Protein AF-A0A5B0LTF3-F1 (afdb_monomer)

Mean predicted aligned error: 12.52 Å

Structure (mmCIF, N/CA/C/O backbone):
data_AF-A0A5B0LTF3-F1
#
_entry.id   AF-A0A5B0LTF3-F1
#
loop_
_atom_site.group_PDB
_atom_site.id
_atom_site.type_symbol
_atom_site.label_atom_id
_atom_site.label_alt_id
_atom_site.label_comp_id
_atom_site.label_asym_id
_atom_site.label_entity_id
_atom_site.label_seq_id
_atom_site.pdbx_PDB_ins_code
_atom_site.Cartn_x
_atom_site.Cartn_y
_atom_site.Cartn_z
_atom_site.occupancy
_atom_site.B_iso_or_equiv
_atom_site.auth_seq_id
_atom_site.auth_comp_id
_atom_site.auth_asym_id
_atom_site.auth_atom_id
_atom_site.pdbx_PDB_model_num
ATOM 1 N N . MET A 1 1 ? 78.612 -5.117 -3.784 1.00 39.38 1 MET A N 1
ATOM 2 C CA . MET A 1 1 ? 77.480 -4.339 -4.328 1.00 39.38 1 MET A CA 1
ATOM 3 C C . MET A 1 1 ? 76.752 -5.269 -5.276 1.00 39.38 1 MET A C 1
ATOM 5 O O . MET A 1 1 ? 77.199 -5.434 -6.401 1.00 39.38 1 MET A O 1
ATOM 9 N N . ASP A 1 2 ? 75.721 -5.950 -4.784 1.00 40.97 2 ASP A N 1
ATOM 10 C CA . ASP A 1 2 ? 74.932 -6.895 -5.577 1.00 40.97 2 ASP A CA 1
ATOM 11 C C . ASP A 1 2 ? 73.809 -6.153 -6.303 1.00 40.97 2 ASP A C 1
ATOM 13 O O . ASP A 1 2 ? 72.954 -5.523 -5.680 1.00 40.97 2 ASP A O 1
ATOM 17 N N . VAL A 1 3 ? 73.839 -6.202 -7.634 1.00 46.50 3 VAL A N 1
ATOM 18 C CA . VAL A 1 3 ? 72.788 -5.673 -8.506 1.00 46.50 3 VAL A CA 1
ATOM 19 C C . VAL A 1 3 ? 71.822 -6.814 -8.799 1.00 46.50 3 VAL A C 1
ATOM 21 O O . VAL A 1 3 ? 72.133 -7.724 -9.562 1.00 46.50 3 VAL A O 1
ATOM 24 N N . ILE A 1 4 ? 70.648 -6.775 -8.173 1.00 49.16 4 ILE A N 1
ATOM 25 C CA . ILE A 1 4 ? 69.557 -7.717 -8.438 1.00 49.16 4 ILE A CA 1
ATOM 26 C C . ILE A 1 4 ? 68.960 -7.386 -9.819 1.00 49.16 4 ILE A C 1
ATOM 28 O O . ILE A 1 4 ? 68.483 -6.260 -10.005 1.00 49.16 4 ILE A O 1
ATOM 32 N N . PRO A 1 5 ? 68.935 -8.313 -10.795 1.00 51.69 5 PRO A N 1
ATOM 33 C CA . PRO A 1 5 ? 68.257 -8.071 -12.060 1.00 51.69 5 PRO A CA 1
ATOM 34 C C . PRO A 1 5 ? 66.737 -8.162 -11.853 1.00 51.69 5 PRO A C 1
ATOM 36 O O . PRO A 1 5 ? 66.225 -9.138 -11.304 1.00 51.69 5 PRO A O 1
ATOM 39 N N . ARG A 1 6 ? 65.998 -7.134 -12.290 1.00 50.28 6 ARG A N 1
ATOM 40 C CA . ARG A 1 6 ? 64.527 -7.170 -12.350 1.00 50.28 6 ARG A CA 1
ATOM 41 C C . ARG A 1 6 ? 64.081 -8.218 -13.381 1.00 50.28 6 ARG A C 1
ATOM 43 O O . ARG A 1 6 ? 64.564 -8.157 -14.512 1.00 50.28 6 ARG A O 1
ATOM 50 N N . PRO A 1 7 ? 63.145 -9.124 -13.051 1.00 46.16 7 PRO A N 1
ATOM 51 C CA . PRO A 1 7 ? 62.543 -9.984 -14.054 1.00 46.16 7 PRO A CA 1
ATOM 5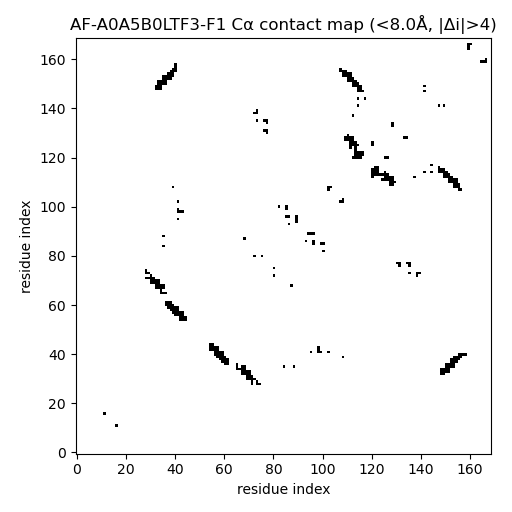2 C C . PRO A 1 7 ? 61.652 -9.184 -15.011 1.00 46.16 7 PRO A C 1
ATOM 54 O O . PRO A 1 7 ? 61.084 -8.148 -14.656 1.00 46.16 7 PRO A O 1
ATOM 57 N N . ALA A 1 8 ? 61.595 -9.694 -16.241 1.00 50.66 8 ALA A N 1
ATOM 58 C CA . ALA A 1 8 ? 60.943 -9.126 -17.409 1.00 50.66 8 ALA A CA 1
ATOM 59 C C . ALA A 1 8 ? 59.467 -8.772 -17.178 1.00 50.66 8 ALA A C 1
ATOM 61 O O . ALA A 1 8 ? 58.764 -9.417 -16.402 1.00 50.66 8 ALA A O 1
ATOM 62 N N . ALA A 1 9 ? 59.030 -7.731 -17.890 1.00 51.84 9 ALA A N 1
ATOM 63 C CA . ALA A 1 9 ? 57.665 -7.232 -17.931 1.00 51.84 9 ALA A CA 1
ATOM 64 C C . ALA A 1 9 ? 56.642 -8.376 -18.000 1.00 51.84 9 ALA A C 1
ATOM 66 O O . ALA A 1 9 ? 56.704 -9.223 -18.892 1.00 51.84 9 ALA A O 1
ATOM 67 N N . TYR A 1 10 ? 55.696 -8.376 -17.061 1.00 53.00 10 TYR A N 1
ATOM 68 C CA . TYR A 1 10 ? 54.510 -9.218 -17.130 1.00 53.00 10 TYR A CA 1
ATOM 69 C C . TYR A 1 10 ? 53.761 -8.885 -18.422 1.00 53.00 10 TYR A C 1
ATOM 71 O O . TYR A 1 10 ? 53.143 -7.828 -18.539 1.00 53.00 10 TYR A O 1
ATOM 79 N N . VAL A 1 11 ? 53.835 -9.781 -19.403 1.00 57.22 11 VAL A N 1
ATOM 80 C CA . VAL A 1 11 ? 52.922 -9.775 -20.543 1.00 57.22 11 VAL A CA 1
ATOM 81 C C . VAL A 1 11 ? 51.576 -10.242 -20.001 1.00 57.22 11 VAL A C 1
ATOM 83 O O . VAL A 1 11 ? 51.386 -11.424 -19.727 1.00 57.22 11 VAL A O 1
ATOM 86 N N . LEU A 1 12 ? 50.666 -9.299 -19.765 1.00 50.75 12 LEU A N 1
ATOM 87 C CA . LEU A 1 12 ? 49.276 -9.607 -19.449 1.00 50.75 12 LEU A CA 1
ATOM 88 C C . LEU A 1 12 ? 48.592 -10.074 -20.738 1.00 50.75 12 LEU A C 1
ATOM 90 O O . LEU A 1 12 ? 48.537 -9.335 -21.720 1.00 50.75 12 LEU A O 1
ATOM 94 N N . CYS A 1 13 ? 48.098 -11.311 -20.740 1.00 52.38 13 CYS A N 1
ATOM 95 C CA . CYS A 1 13 ? 47.277 -11.843 -21.820 1.00 52.38 13 CYS A CA 1
ATOM 96 C C . CYS A 1 13 ? 45.992 -10.996 -21.947 1.00 52.38 13 CYS A C 1
ATOM 98 O O . CYS A 1 13 ? 45.350 -10.747 -20.918 1.00 52.38 13 CYS A O 1
ATOM 100 N N . PRO A 1 14 ? 45.564 -10.601 -23.163 1.00 57.00 14 PRO A N 1
ATOM 101 C CA . PRO A 1 14 ? 44.338 -9.818 -23.355 1.00 57.00 14 PRO A CA 1
ATOM 102 C C . PRO A 1 14 ? 43.086 -10.498 -22.774 1.00 57.00 14 PRO A C 1
ATOM 104 O O . PRO A 1 14 ? 42.199 -9.827 -22.265 1.00 57.00 14 PRO A O 1
ATOM 107 N N . GLU A 1 15 ? 43.048 -11.835 -22.765 1.00 58.31 15 GLU A N 1
ATOM 108 C CA . GLU A 1 15 ? 41.932 -12.647 -22.241 1.00 58.31 15 GLU A CA 1
ATOM 109 C C . GLU A 1 15 ? 41.842 -12.702 -20.706 1.00 58.31 15 GLU A C 1
ATOM 111 O O . GLU A 1 15 ? 40.901 -13.275 -20.164 1.00 58.31 15 GLU A O 1
ATOM 116 N N . THR A 1 16 ? 42.805 -12.111 -19.992 1.00 56.28 16 THR A N 1
ATOM 117 C CA . THR A 1 16 ? 42.791 -12.013 -18.519 1.00 56.28 16 THR A CA 1
ATOM 118 C C . THR A 1 16 ? 42.582 -10.594 -18.001 1.00 56.28 16 THR A C 1
ATOM 120 O O . THR A 1 16 ? 42.577 -10.387 -16.786 1.00 56.28 16 THR A O 1
ATOM 123 N N . GLN A 1 17 ? 42.382 -9.609 -18.884 1.00 53.56 17 GLN A N 1
ATOM 124 C CA . GLN A 1 17 ? 41.925 -8.301 -18.430 1.00 53.56 17 GLN A CA 1
ATOM 125 C C . GLN A 1 17 ? 40.430 -8.379 -18.102 1.00 53.56 17 GLN A C 1
ATOM 127 O O . GLN A 1 17 ? 39.661 -8.901 -18.910 1.00 53.56 17 GLN A O 1
ATOM 132 N N . PRO A 1 18 ? 39.994 -7.888 -16.929 1.00 47.88 18 PRO A N 1
ATOM 133 C CA . PRO A 1 18 ? 38.576 -7.693 -16.686 1.00 47.88 18 PRO A CA 1
ATOM 134 C C . PRO A 1 18 ? 38.051 -6.761 -17.777 1.00 47.88 18 PRO A C 1
ATOM 136 O O . PRO A 1 18 ? 38.565 -5.651 -17.927 1.00 47.88 18 PRO A O 1
ATOM 139 N N . ASP A 1 19 ? 37.075 -7.257 -18.540 1.00 46.88 19 ASP A N 1
ATOM 140 C CA . ASP A 1 19 ? 36.298 -6.475 -19.497 1.00 46.88 19 ASP A CA 1
ATOM 141 C C . ASP A 1 19 ? 35.924 -5.158 -18.817 1.00 46.88 19 ASP A C 1
ATOM 143 O O . ASP A 1 19 ? 35.406 -5.167 -17.690 1.00 46.88 19 ASP A O 1
ATOM 147 N N . GLU A 1 20 ? 36.337 -4.047 -19.433 1.00 49.81 20 GLU A N 1
ATOM 148 C CA . GLU A 1 20 ? 36.220 -2.717 -18.857 1.00 49.81 20 GLU A CA 1
ATOM 149 C C . GLU A 1 20 ? 34.818 -2.558 -18.301 1.00 49.81 20 GLU A C 1
ATOM 151 O O . GLU A 1 20 ? 33.822 -2.736 -19.002 1.00 49.81 20 GLU A O 1
ATOM 156 N N . ALA A 1 21 ? 34.780 -2.288 -16.997 1.00 50.50 21 ALA A N 1
ATOM 157 C CA . ALA A 1 21 ? 33.585 -2.183 -16.199 1.00 50.50 21 ALA A CA 1
ATOM 158 C C . ALA A 1 21 ? 32.439 -1.584 -17.018 1.00 50.50 21 ALA A C 1
ATOM 160 O O . ALA A 1 21 ? 32.417 -0.377 -17.286 1.00 50.50 21 ALA A O 1
ATOM 161 N N . VAL A 1 22 ? 31.441 -2.421 -17.332 1.00 45.78 22 VAL A N 1
ATOM 162 C CA . VAL A 1 22 ? 30.072 -1.944 -17.480 1.00 45.78 22 VAL A CA 1
ATOM 163 C C . VAL A 1 22 ? 29.816 -1.195 -16.188 1.00 45.78 22 VAL A C 1
ATOM 165 O O . VAL A 1 22 ? 29.555 -1.789 -15.138 1.00 45.78 22 VAL A O 1
ATOM 168 N N . THR A 1 23 ? 30.006 0.121 -16.251 1.00 44.34 23 THR A N 1
ATOM 169 C CA . THR A 1 23 ? 29.765 1.028 -15.150 1.00 44.34 23 THR A CA 1
ATOM 170 C C . THR A 1 23 ? 28.266 0.970 -14.995 1.00 44.34 23 THR A C 1
ATOM 172 O O . THR A 1 23 ? 27.508 1.684 -15.648 1.00 44.34 23 THR A O 1
ATOM 175 N N . THR A 1 24 ? 27.829 0.008 -14.191 1.00 46.88 24 THR A N 1
ATOM 176 C CA . THR A 1 24 ? 26.440 -0.193 -13.840 1.00 46.88 24 THR A CA 1
ATOM 177 C C . THR A 1 24 ? 26.169 0.863 -12.792 1.00 46.88 24 THR A C 1
ATOM 179 O O . THR A 1 24 ? 25.963 0.562 -11.620 1.00 46.88 24 THR A O 1
ATOM 182 N N . THR A 1 25 ? 26.252 2.134 -13.192 1.00 49.16 25 THR A N 1
ATOM 183 C CA . THR A 1 25 ? 25.664 3.205 -12.416 1.00 49.16 25 THR A CA 1
ATOM 184 C C . THR A 1 25 ? 24.203 2.798 -12.324 1.00 49.16 25 THR A C 1
ATOM 186 O O . THR A 1 25 ? 23.541 2.714 -13.368 1.00 49.16 25 THR A O 1
ATOM 189 N N . PRO A 1 26 ? 23.684 2.451 -11.130 1.00 57.22 26 PRO A N 1
ATOM 190 C CA . PRO A 1 26 ? 22.261 2.222 -11.011 1.00 57.22 26 PRO A CA 1
ATOM 191 C C . PRO A 1 26 ? 21.604 3.479 -11.581 1.00 57.22 26 PRO A C 1
ATOM 193 O O . PRO A 1 26 ? 22.101 4.581 -11.317 1.00 57.22 26 PRO A O 1
ATOM 196 N N . PRO A 1 27 ? 20.542 3.355 -12.396 1.00 63.09 27 PRO A N 1
ATOM 197 C CA . PRO A 1 27 ? 19.919 4.539 -12.962 1.00 63.09 27 PRO A CA 1
ATOM 198 C C . PRO A 1 27 ? 19.592 5.545 -11.828 1.00 63.09 27 PRO A C 1
ATOM 200 O O . PRO A 1 27 ? 19.560 5.180 -10.642 1.00 63.09 27 PRO A O 1
ATOM 203 N N . PRO A 1 28 ? 19.327 6.817 -12.112 1.00 65.44 28 PRO A N 1
ATOM 204 C CA . PRO A 1 28 ? 18.908 7.720 -11.053 1.00 65.44 28 PRO A CA 1
ATOM 205 C C . PRO A 1 28 ? 17.633 7.190 -10.380 1.00 65.44 28 PRO A C 1
ATOM 207 O O . PRO A 1 28 ? 16.730 6.637 -11.023 1.00 65.44 28 PRO A O 1
ATOM 210 N N . SER A 1 29 ? 17.602 7.310 -9.054 1.00 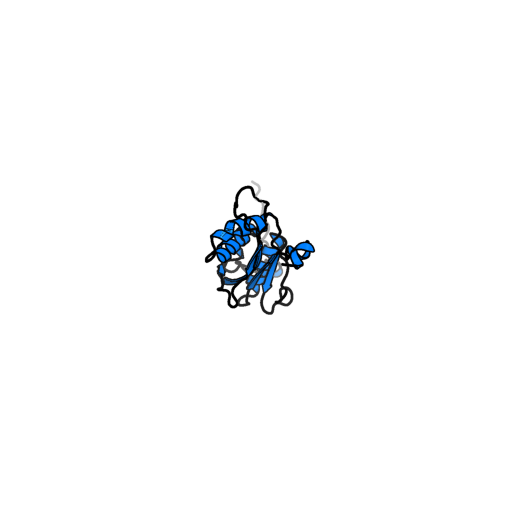71.31 29 SER A N 1
ATOM 211 C CA . SER A 1 29 ? 16.397 7.096 -8.258 1.00 71.31 29 SER A CA 1
ATOM 212 C C . SER A 1 29 ? 15.336 8.089 -8.741 1.00 71.31 29 SER A C 1
ATOM 214 O O . SER A 1 29 ? 15.650 9.265 -8.925 1.00 71.31 29 SER A O 1
ATOM 216 N N . ARG A 1 30 ? 14.109 7.634 -9.026 1.00 81.88 30 ARG A N 1
ATOM 217 C CA . ARG A 1 30 ? 13.112 8.465 -9.722 1.00 81.88 30 ARG A CA 1
ATOM 218 C C . ARG A 1 30 ? 11.788 8.564 -8.984 1.00 81.88 30 ARG A C 1
ATOM 220 O O . ARG A 1 30 ? 11.311 7.600 -8.391 1.00 81.88 30 ARG A O 1
ATOM 227 N N . MET A 1 31 ? 11.157 9.723 -9.131 1.00 91.88 31 MET A N 1
ATOM 228 C CA . MET A 1 31 ? 9.759 9.931 -8.775 1.00 91.88 31 MET A CA 1
ATOM 229 C C . MET A 1 31 ? 8.865 9.283 -9.836 1.00 91.88 31 MET A C 1
ATOM 231 O O . MET A 1 31 ? 9.018 9.553 -11.027 1.00 91.88 31 MET A O 1
ATOM 235 N N . ALA A 1 32 ? 7.920 8.448 -9.413 1.00 92.06 32 ALA A N 1
ATOM 236 C CA . ALA A 1 32 ? 6.928 7.825 -10.279 1.00 92.06 32 ALA A CA 1
ATOM 237 C C . ALA A 1 32 ? 5.520 7.988 -9.681 1.00 92.06 32 ALA A C 1
ATOM 239 O O . ALA A 1 32 ? 5.371 8.006 -8.456 1.00 92.06 32 ALA A O 1
ATOM 240 N N . PRO A 1 33 ? 4.477 8.134 -10.516 1.00 94.56 33 PRO A N 1
ATOM 241 C CA . PRO A 1 33 ? 3.106 8.088 -10.034 1.00 94.56 33 PRO A CA 1
ATOM 242 C C . PRO A 1 33 ? 2.760 6.657 -9.611 1.00 94.56 33 PRO A C 1
ATOM 244 O O . PRO A 1 33 ? 2.954 5.714 -10.377 1.00 94.56 33 PRO A O 1
ATOM 247 N N . ILE A 1 34 ? 2.218 6.504 -8.408 1.00 95.00 34 ILE A N 1
ATOM 248 C CA . ILE A 1 34 ? 1.628 5.251 -7.938 1.00 95.00 34 ILE A CA 1
ATOM 249 C C . ILE A 1 34 ? 0.185 5.495 -7.517 1.00 95.00 34 ILE A C 1
ATOM 251 O O . ILE A 1 34 ? -0.162 6.568 -7.029 1.00 95.00 34 ILE A O 1
ATOM 255 N N . THR A 1 35 ? -0.662 4.491 -7.676 1.00 95.12 35 THR A N 1
ATOM 256 C CA . THR A 1 35 ? -2.040 4.543 -7.185 1.00 95.12 35 THR A CA 1
ATOM 257 C C . THR A 1 35 ? -2.108 3.897 -5.809 1.00 95.12 35 THR A C 1
ATOM 259 O O . THR A 1 35 ? -1.671 2.758 -5.657 1.00 95.12 35 THR A O 1
ATOM 262 N N . ILE A 1 36 ? -2.682 4.585 -4.821 1.00 94.25 36 ILE A N 1
ATOM 263 C CA . ILE A 1 36 ? -3.023 3.979 -3.529 1.00 94.25 36 ILE A CA 1
ATOM 264 C C . ILE A 1 36 ? -4.538 3.877 -3.434 1.00 94.25 36 ILE A C 1
ATOM 266 O O . ILE A 1 36 ? -5.252 4.847 -3.674 1.00 94.25 36 ILE A O 1
ATOM 270 N N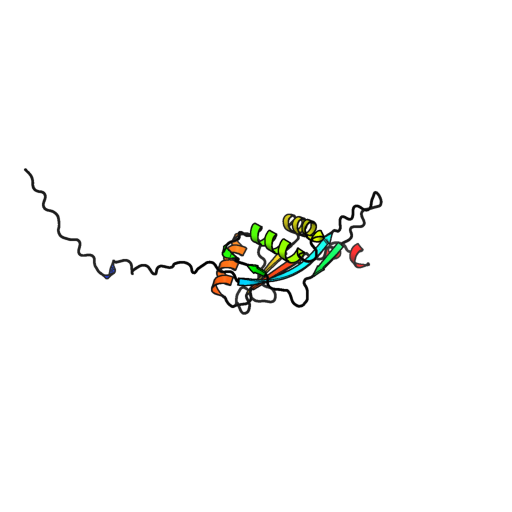 . GLN A 1 37 ? -5.009 2.691 -3.079 1.00 93.31 37 GLN A N 1
ATOM 271 C CA . GLN A 1 37 ? -6.406 2.396 -2.819 1.00 93.31 37 GLN A CA 1
ATOM 272 C C . GLN A 1 37 ? -6.562 1.763 -1.435 1.00 93.31 37 GLN A C 1
ATOM 274 O O . GLN A 1 37 ? -5.649 1.107 -0.931 1.00 93.31 37 GLN A O 1
ATOM 279 N N . CYS A 1 38 ? -7.727 1.929 -0.826 1.00 92.50 38 CYS A N 1
ATOM 280 C CA . CYS A 1 38 ? -8.031 1.404 0.491 1.00 92.50 38 CYS A CA 1
ATOM 281 C C . CYS A 1 38 ? -9.477 0.904 0.599 1.00 92.50 38 CYS A C 1
ATOM 283 O O . CYS A 1 38 ? -10.391 1.442 -0.032 1.00 92.50 38 CYS A O 1
ATOM 285 N N . LEU A 1 39 ? -9.639 -0.135 1.414 1.00 93.00 39 LEU A N 1
ATOM 286 C CA . LEU A 1 39 ? -10.882 -0.618 2.003 1.00 93.00 39 LEU A CA 1
ATOM 287 C C . LEU A 1 39 ? -10.567 -0.905 3.474 1.00 93.00 39 LEU A C 1
ATOM 289 O O . LEU A 1 39 ? -9.955 -1.927 3.789 1.00 93.00 39 LEU A O 1
ATOM 293 N N . LEU A 1 40 ? -10.912 0.034 4.350 1.00 91.94 40 LEU A N 1
ATOM 294 C CA . LEU A 1 40 ? -10.612 -0.020 5.780 1.00 91.94 40 LEU A CA 1
ATOM 295 C C . LEU A 1 40 ? -11.904 -0.001 6.592 1.00 91.94 40 LEU A C 1
ATOM 297 O O . LEU A 1 40 ? -12.897 0.593 6.173 1.00 91.94 40 LEU A O 1
ATOM 301 N N . PHE A 1 41 ? -11.847 -0.603 7.772 1.00 90.56 41 PHE A N 1
ATOM 302 C CA . PHE A 1 41 ? -12.888 -0.533 8.789 1.00 90.56 41 PHE A CA 1
ATOM 303 C C . PHE A 1 41 ? -12.218 0.031 10.035 1.00 90.56 41 PHE A C 1
ATOM 305 O O . PHE A 1 41 ? -11.396 -0.642 10.645 1.00 90.56 41 PHE A O 1
ATOM 312 N N . LEU A 1 42 ? -12.472 1.298 10.339 1.00 87.81 42 LEU A N 1
ATOM 313 C CA . LEU A 1 42 ? -11.818 2.006 11.435 1.00 87.81 42 LEU A CA 1
ATOM 314 C C . LEU A 1 42 ? -12.803 2.167 12.582 1.00 87.81 42 LEU A C 1
ATOM 316 O O . LEU A 1 42 ? -13.934 2.587 12.361 1.00 87.81 42 LEU A O 1
ATOM 320 N N . GLU A 1 43 ? -12.375 1.833 13.788 1.00 79.06 43 GLU A N 1
ATOM 321 C CA . GLU A 1 43 ? -13.159 2.069 14.992 1.00 79.06 43 GLU A CA 1
ATOM 322 C C . GLU A 1 43 ? -13.187 3.570 15.298 1.00 79.06 43 GLU A C 1
ATOM 324 O O . GLU A 1 43 ? -12.141 4.228 15.348 1.00 79.06 43 GLU A O 1
ATOM 329 N N . ASN A 1 44 ? -14.387 4.122 15.466 1.00 65.38 44 ASN A N 1
ATOM 330 C CA . ASN A 1 44 ? -14.553 5.466 15.986 1.00 65.38 44 ASN A CA 1
ATOM 331 C C . ASN A 1 44 ? -14.559 5.390 17.509 1.00 65.38 44 ASN A C 1
ATOM 333 O O . ASN A 1 44 ? -15.584 5.074 18.110 1.00 65.38 44 ASN A O 1
ATOM 337 N N . ASP A 1 45 ? -13.449 5.765 18.134 1.00 57.22 45 ASP A N 1
ATOM 338 C CA . ASP A 1 45 ? -13.438 6.070 19.563 1.00 57.22 45 ASP A CA 1
ATOM 339 C C . ASP A 1 45 ? -14.041 7.470 19.779 1.00 57.22 45 ASP A C 1
ATOM 341 O O . ASP A 1 45 ? -13.373 8.464 20.087 1.00 57.22 45 ASP A O 1
ATOM 345 N N . HIS A 1 46 ? -15.337 7.598 19.486 1.00 53.06 46 HIS A N 1
ATOM 346 C CA . HIS A 1 46 ? -16.096 8.726 19.986 1.00 53.06 46 HIS A CA 1
ATOM 347 C C . HIS A 1 46 ? -16.235 8.485 21.487 1.00 53.06 46 HIS A C 1
ATOM 349 O O . HIS A 1 46 ? -17.026 7.644 21.895 1.00 53.06 46 HIS A O 1
ATOM 355 N N . ASN A 1 47 ? -15.453 9.211 22.289 1.00 46.38 47 ASN A N 1
ATOM 356 C CA . ASN A 1 47 ? -15.552 9.278 23.749 1.00 46.38 47 ASN A CA 1
ATOM 357 C C . ASN A 1 47 ? -16.959 9.766 24.179 1.00 46.38 47 ASN A C 1
ATOM 359 O O . ASN A 1 47 ? -17.130 10.895 24.639 1.00 46.38 47 ASN A O 1
ATOM 363 N N . LEU A 1 48 ? -17.991 8.946 23.984 1.00 47.03 48 LEU A N 1
ATOM 364 C CA . LEU A 1 48 ? -19.398 9.233 24.259 1.00 47.03 48 LEU A CA 1
ATOM 365 C C . LEU A 1 48 ? -19.757 8.803 25.685 1.00 47.03 48 LEU A C 1
ATOM 367 O O . LEU A 1 48 ? -20.713 8.075 25.907 1.00 47.03 48 LEU A O 1
ATOM 371 N N . GLY A 1 49 ? -19.011 9.300 26.673 1.00 48.19 49 GLY A N 1
ATOM 372 C CA . GLY A 1 49 ? -19.394 9.190 28.083 1.00 48.19 49 GLY A CA 1
ATOM 373 C C . GLY A 1 49 ? -19.582 7.751 28.611 1.00 48.19 49 GLY A C 1
ATOM 374 O O . GLY A 1 49 ? -19.143 6.790 27.992 1.00 48.19 49 GLY A O 1
ATOM 375 N N . PRO A 1 50 ? -20.185 7.588 29.804 1.00 52.69 50 PRO A N 1
ATOM 376 C CA . PRO A 1 50 ? -20.170 6.334 30.561 1.00 52.69 50 PRO A CA 1
ATOM 377 C C . PRO A 1 50 ? -21.289 5.348 30.178 1.00 52.69 50 PRO A C 1
ATOM 379 O O . PRO A 1 50 ? -21.616 4.463 30.966 1.00 52.69 50 PRO A O 1
ATOM 382 N N . LEU A 1 51 ? -21.903 5.500 29.005 1.00 52.69 51 LEU A N 1
ATOM 383 C CA . LEU A 1 51 ? -22.896 4.554 28.498 1.00 52.69 51 LEU A CA 1
ATOM 384 C C . LEU A 1 51 ? -22.190 3.645 27.491 1.00 52.69 51 LEU A C 1
ATOM 386 O O . LEU A 1 51 ? -21.454 4.143 26.651 1.00 52.69 51 LEU A O 1
ATOM 390 N N . GLU A 1 52 ? -22.368 2.338 27.680 1.00 50.56 52 GLU A N 1
ATOM 391 C CA . GLU A 1 52 ? -21.747 1.193 26.993 1.00 50.56 52 GLU A CA 1
ATOM 392 C C . GLU A 1 52 ? -21.050 1.493 25.650 1.00 50.56 52 GLU A C 1
ATOM 394 O O . GLU A 1 52 ? -21.636 2.153 24.790 1.00 50.56 52 GLU A O 1
ATOM 399 N N . PRO A 1 53 ? -19.827 0.969 25.420 1.00 48.19 53 PRO A N 1
ATOM 400 C CA . PRO A 1 53 ? -19.081 1.237 24.200 1.00 48.19 53 PRO A CA 1
ATOM 401 C C . PRO A 1 53 ? -19.794 0.587 23.011 1.00 48.19 53 PRO A C 1
ATOM 403 O O . PRO A 1 53 ? -19.574 -0.577 22.681 1.00 48.19 53 PRO A O 1
ATOM 406 N N . ILE A 1 54 ? -20.658 1.349 22.345 1.00 53.88 54 ILE A N 1
ATOM 407 C CA . ILE A 1 54 ? -21.142 0.997 21.017 1.00 53.88 54 ILE A CA 1
ATOM 408 C C . ILE A 1 54 ? -19.957 1.233 20.085 1.00 53.88 54 ILE A C 1
ATOM 410 O O . ILE A 1 54 ? -19.698 2.358 19.660 1.00 53.88 54 ILE A O 1
ATOM 414 N N . VAL A 1 55 ? -19.206 0.167 19.810 1.00 60.94 55 VAL A N 1
ATOM 415 C CA . VAL A 1 55 ? -18.102 0.179 18.848 1.00 60.94 55 VAL A CA 1
ATOM 416 C C . VAL A 1 55 ? -18.672 0.545 17.478 1.00 60.94 55 VAL A C 1
ATOM 418 O O . VAL A 1 55 ? -19.264 -0.284 16.784 1.00 60.94 55 VAL A O 1
ATOM 421 N N . GLN A 1 56 ? -18.526 1.809 17.081 1.00 68.25 56 GLN A N 1
ATOM 422 C CA . GLN A 1 56 ? -18.994 2.274 15.785 1.00 68.25 56 GLN A CA 1
ATOM 423 C C . GLN A 1 56 ? -17.866 2.154 14.761 1.00 68.25 56 GLN A C 1
ATOM 425 O O . GLN A 1 56 ? -16.888 2.900 14.785 1.00 68.25 56 GLN A O 1
ATOM 430 N N . TRP A 1 57 ? -18.016 1.219 13.826 1.00 77.38 57 TRP A N 1
ATOM 431 C CA . TRP A 1 57 ? -17.078 1.043 12.723 1.00 77.38 57 TRP A CA 1
ATOM 432 C C . TRP A 1 57 ? -17.392 1.997 11.566 1.00 77.38 57 TRP A C 1
ATOM 434 O O . TRP A 1 57 ? -18.492 1.997 11.015 1.00 77.38 57 TRP A O 1
ATOM 444 N N . THR A 1 58 ? -16.392 2.754 11.124 1.00 83.56 58 THR A N 1
ATOM 445 C CA . THR A 1 58 ? -16.436 3.545 9.892 1.00 83.56 58 THR A CA 1
ATOM 446 C C . THR A 1 58 ? -15.782 2.777 8.754 1.00 83.56 58 THR A C 1
ATOM 448 O O . THR A 1 58 ? -14.581 2.492 8.778 1.00 83.56 58 THR A O 1
ATOM 451 N N . LYS A 1 59 ? -16.551 2.495 7.700 1.00 88.56 59 LYS A N 1
ATOM 452 C CA . LYS A 1 59 ? -16.009 1.973 6.443 1.00 88.56 59 LYS A CA 1
ATOM 453 C C . LYS A 1 59 ? -15.383 3.109 5.632 1.00 88.56 59 LYS A C 1
ATOM 455 O O . LYS A 1 59 ? -16.070 4.048 5.240 1.00 88.56 59 LYS A O 1
ATOM 460 N N . VAL A 1 60 ? -14.096 2.990 5.323 1.00 87.00 60 VAL A N 1
ATOM 461 C CA . VAL A 1 60 ? -13.344 3.947 4.501 1.00 87.00 60 VAL A CA 1
ATOM 462 C C . VAL A 1 60 ? -12.951 3.284 3.191 1.00 87.00 60 VAL A C 1
ATOM 464 O O . VAL A 1 60 ? -12.290 2.245 3.180 1.00 87.00 60 VAL A O 1
ATOM 467 N N . THR A 1 61 ? -13.332 3.900 2.077 1.00 89.12 61 THR A N 1
ATOM 468 C CA . THR A 1 61 ? -13.014 3.412 0.732 1.00 89.12 61 THR A CA 1
ATOM 469 C C . THR A 1 61 ? -12.425 4.510 -0.127 1.00 89.12 61 THR A C 1
ATOM 471 O O . THR A 1 61 ? -12.841 5.664 -0.047 1.00 89.12 61 THR A O 1
ATOM 474 N N . SER A 1 62 ? -11.486 4.146 -0.996 1.00 84.75 62 SER A N 1
ATOM 475 C CA . SER A 1 62 ? -10.961 5.083 -1.989 1.00 84.75 62 SER A CA 1
ATOM 476 C C . SER A 1 62 ? -12.017 5.527 -3.004 1.00 84.75 62 SER A C 1
ATOM 478 O O . SER A 1 62 ? -12.931 4.756 -3.309 1.00 84.75 62 SER A O 1
ATOM 480 N N . PRO A 1 63 ? -11.876 6.741 -3.568 1.00 79.12 63 PRO A N 1
ATOM 481 C CA . PRO A 1 63 ? -12.725 7.190 -4.663 1.00 79.12 63 PRO A CA 1
ATOM 482 C C . PRO A 1 63 ? -12.574 6.274 -5.885 1.00 79.12 63 PRO A C 1
ATOM 484 O O . PRO A 1 63 ? -11.546 5.616 -6.069 1.00 79.12 63 PRO A O 1
ATOM 487 N N . SER A 1 64 ? -13.592 6.275 -6.749 1.00 73.56 64 SER A N 1
ATOM 488 C CA . SER A 1 64 ? -13.614 5.488 -7.991 1.00 73.56 64 SER A CA 1
ATOM 489 C C . SER A 1 64 ? -12.428 5.799 -8.910 1.00 73.56 64 SER A C 1
ATOM 491 O O . SER A 1 64 ? -11.898 4.895 -9.555 1.00 73.56 64 SER A O 1
ATOM 493 N N . VAL A 1 65 ? -11.974 7.056 -8.921 1.00 78.75 65 VAL A N 1
ATOM 494 C CA . VAL A 1 65 ? -10.779 7.511 -9.640 1.00 78.75 65 VAL A CA 1
ATOM 495 C C . VAL A 1 65 ? -9.771 8.072 -8.629 1.00 78.75 65 VAL A C 1
ATOM 497 O O . VAL A 1 65 ? -9.863 9.241 -8.252 1.00 78.75 65 VAL A O 1
ATOM 500 N N . PRO A 1 66 ? -8.829 7.253 -8.133 1.00 80.50 66 PRO A N 1
ATOM 501 C CA . PRO A 1 66 ? -7.827 7.707 -7.177 1.00 80.50 66 PRO A CA 1
ATOM 502 C C . PRO A 1 66 ? -6.782 8.604 -7.846 1.00 80.50 66 PRO A C 1
ATOM 504 O O . PRO A 1 66 ? -6.209 8.262 -8.881 1.00 80.50 66 PRO A O 1
ATOM 507 N N . THR A 1 67 ? -6.485 9.738 -7.214 1.00 88.62 67 THR A N 1
ATOM 508 C CA . THR A 1 67 ? -5.375 10.604 -7.626 1.00 88.62 67 THR A CA 1
ATOM 509 C C . THR A 1 67 ? -4.042 9.885 -7.387 1.00 88.62 67 THR A C 1
ATOM 511 O O . THR A 1 67 ? -3.822 9.385 -6.281 1.00 88.62 67 THR A O 1
ATOM 514 N N . PRO A 1 68 ? -3.115 9.849 -8.363 1.00 93.44 68 PRO A N 1
ATOM 515 C CA . PRO A 1 68 ? -1.813 9.229 -8.157 1.00 93.44 68 PRO A CA 1
ATOM 516 C C . PRO A 1 68 ? -0.966 9.976 -7.122 1.00 93.44 68 PRO A C 1
ATOM 518 O O . PRO A 1 68 ? -0.827 11.202 -7.166 1.00 93.44 68 PRO A O 1
ATOM 521 N N . TRP A 1 69 ? -0.315 9.229 -6.237 1.00 95.19 69 TRP A N 1
ATOM 522 C CA . TRP A 1 69 ? 0.743 9.745 -5.381 1.00 95.19 69 TRP A CA 1
ATOM 523 C C . TRP A 1 69 ? 2.071 9.703 -6.140 1.00 95.19 69 TRP A C 1
ATOM 525 O O . TRP A 1 69 ? 2.562 8.635 -6.499 1.00 95.19 69 TRP A O 1
ATOM 535 N N . LYS A 1 70 ? 2.668 10.867 -6.414 1.00 95.00 70 LYS A N 1
ATOM 536 C CA . LYS A 1 70 ? 4.021 10.937 -6.982 1.00 95.00 70 LYS A CA 1
ATOM 537 C C . LYS A 1 70 ? 5.035 10.721 -5.868 1.00 95.00 70 LYS A C 1
ATOM 539 O O . LYS A 1 70 ? 5.145 11.562 -4.979 1.00 95.00 70 LYS A O 1
ATOM 544 N N . THR A 1 71 ? 5.773 9.620 -5.931 1.00 94.31 71 THR A N 1
ATOM 545 C CA . THR A 1 71 ? 6.766 9.278 -4.911 1.00 94.31 71 THR A CA 1
ATOM 546 C C . THR A 1 71 ? 7.907 8.445 -5.482 1.00 94.31 71 THR A C 1
ATOM 548 O O . THR A 1 71 ? 7.826 7.937 -6.602 1.00 94.31 71 THR A O 1
ATOM 551 N N . ASN A 1 72 ? 8.982 8.306 -4.717 1.00 93.81 72 ASN A N 1
ATOM 552 C CA . ASN A 1 72 ? 10.116 7.467 -5.057 1.00 93.81 72 ASN A CA 1
ATOM 553 C C . ASN A 1 72 ? 10.160 6.261 -4.116 1.00 93.81 72 ASN A C 1
ATOM 555 O O . ASN A 1 72 ? 10.610 6.352 -2.978 1.00 93.81 72 ASN A O 1
ATOM 559 N N . LEU A 1 73 ? 9.697 5.110 -4.609 1.00 93.12 73 LEU A N 1
ATOM 560 C CA . LEU A 1 73 ? 9.638 3.879 -3.813 1.00 93.12 73 LEU A CA 1
ATOM 561 C C . LEU A 1 73 ? 11.014 3.446 -3.288 1.00 93.12 73 LEU A C 1
ATOM 563 O O . LEU A 1 73 ? 11.103 2.833 -2.232 1.00 93.12 73 LEU A O 1
ATOM 567 N N . GLN A 1 74 ? 12.092 3.764 -4.005 1.00 91.94 74 GLN A N 1
ATOM 568 C CA . GLN A 1 74 ? 13.436 3.328 -3.630 1.00 91.94 74 GLN A CA 1
ATOM 569 C C . GLN A 1 74 ? 14.129 4.245 -2.624 1.00 91.94 74 GLN A C 1
ATOM 571 O O . GLN A 1 74 ? 15.182 3.877 -2.115 1.00 91.94 74 GLN A O 1
ATOM 576 N N . SER A 1 75 ? 13.577 5.429 -2.348 1.00 92.88 75 SER A N 1
ATOM 577 C CA . SER A 1 75 ? 14.134 6.353 -1.354 1.00 92.88 75 SER A CA 1
ATOM 578 C C . SER A 1 75 ? 13.492 6.225 0.025 1.00 92.88 75 SER A C 1
ATOM 580 O O . SER A 1 75 ? 13.845 6.990 0.914 1.00 92.88 75 SER A O 1
ATOM 582 N N . MET A 1 76 ? 12.521 5.326 0.190 1.00 94.94 76 MET A N 1
ATOM 583 C CA . MET A 1 76 ? 11.826 5.093 1.454 1.00 94.94 76 MET A CA 1
ATOM 584 C C . MET A 1 76 ? 12.065 3.662 1.910 1.00 94.94 76 MET A C 1
ATOM 586 O O . MET A 1 76 ? 12.102 2.751 1.083 1.00 94.94 76 MET A O 1
ATOM 590 N N . ASP A 1 77 ? 12.181 3.450 3.215 1.00 96.38 77 ASP A N 1
ATOM 591 C CA . ASP A 1 77 ? 11.958 2.128 3.790 1.00 96.38 77 ASP A CA 1
ATOM 592 C C . ASP A 1 77 ? 10.453 1.803 3.865 1.00 96.38 77 ASP A C 1
ATOM 594 O O . ASP A 1 77 ? 9.588 2.614 3.518 1.00 96.38 77 ASP A O 1
ATOM 598 N N . TRP A 1 78 ? 10.126 0.586 4.292 1.00 97.19 78 TRP A N 1
ATOM 599 C CA . TRP A 1 78 ? 8.748 0.120 4.359 1.00 97.19 78 TRP A CA 1
ATOM 600 C C . TRP A 1 78 ? 7.903 0.930 5.338 1.00 97.19 78 TRP A C 1
ATOM 602 O O . TRP A 1 78 ? 6.770 1.275 5.013 1.00 97.19 78 TRP A O 1
ATOM 612 N N . LYS A 1 79 ? 8.450 1.290 6.502 1.00 96.94 79 LYS A N 1
ATOM 613 C CA . LYS A 1 79 ? 7.725 2.075 7.503 1.00 96.94 79 LYS A CA 1
ATOM 614 C C . LYS A 1 79 ? 7.452 3.484 6.977 1.00 96.94 79 LYS A C 1
ATOM 616 O O . LYS A 1 79 ? 6.319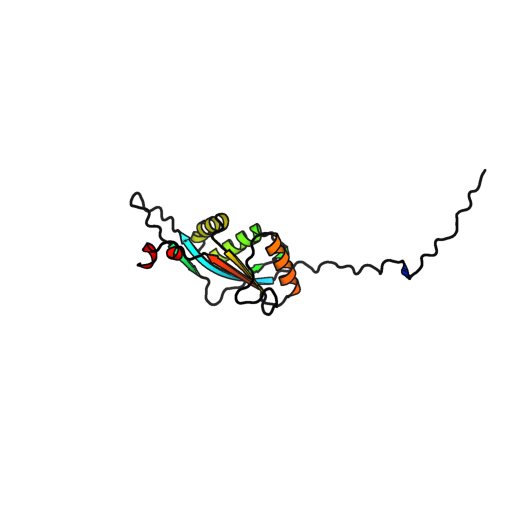 3.946 7.037 1.00 96.94 79 LYS A O 1
ATOM 621 N N . GLN A 1 80 ? 8.467 4.138 6.418 1.00 97.62 80 GLN A N 1
ATOM 622 C CA . GLN A 1 80 ? 8.353 5.459 5.801 1.00 97.62 80 GLN A CA 1
ATOM 623 C C . GLN A 1 80 ? 7.322 5.462 4.670 1.00 97.62 80 GLN A C 1
ATOM 625 O O . GLN A 1 80 ? 6.510 6.382 4.575 1.00 97.62 80 GLN A O 1
ATOM 630 N N . PHE A 1 81 ? 7.316 4.415 3.840 1.00 97.75 81 PHE A N 1
ATOM 631 C CA . PHE A 1 81 ? 6.310 4.249 2.799 1.00 97.75 81 PHE A CA 1
ATOM 632 C C . PHE A 1 81 ? 4.901 4.108 3.381 1.00 97.75 81 PHE A C 1
ATOM 634 O O . PHE A 1 81 ? 3.991 4.796 2.921 1.00 97.75 81 PHE A O 1
ATOM 641 N N . GLN A 1 82 ? 4.711 3.240 4.381 1.00 97.94 82 GLN A N 1
ATOM 642 C CA . GLN A 1 82 ? 3.410 3.036 5.017 1.00 97.94 82 GLN A CA 1
ATOM 643 C C . GLN A 1 82 ? 2.896 4.336 5.642 1.00 97.94 82 GLN A C 1
ATOM 645 O O . GLN A 1 82 ? 1.777 4.748 5.344 1.00 97.94 82 GLN A O 1
ATOM 650 N N . ASP A 1 83 ? 3.726 5.021 6.431 1.00 97.00 83 ASP A N 1
ATOM 651 C CA . ASP A 1 83 ? 3.380 6.295 7.067 1.00 97.00 83 ASP A CA 1
ATOM 652 C C . ASP A 1 83 ? 3.000 7.350 6.012 1.00 97.00 83 ASP A C 1
ATOM 654 O O . ASP A 1 83 ? 1.947 7.985 6.106 1.00 97.00 83 ASP A O 1
ATOM 658 N N . GLY A 1 84 ? 3.806 7.487 4.954 1.00 97.06 84 GLY A N 1
ATOM 659 C CA . GLY A 1 84 ? 3.533 8.407 3.850 1.00 97.06 84 GLY A CA 1
ATOM 660 C C . GLY A 1 84 ? 2.250 8.073 3.083 1.00 97.06 84 GLY A C 1
ATOM 661 O O . GLY A 1 84 ? 1.494 8.978 2.726 1.00 97.06 84 GLY A O 1
ATOM 662 N N . ALA A 1 85 ? 1.966 6.787 2.868 1.00 96.69 85 ALA A N 1
ATOM 663 C CA . ALA A 1 85 ? 0.755 6.327 2.197 1.00 96.69 85 ALA A CA 1
ATOM 664 C C . ALA A 1 85 ? -0.506 6.606 3.028 1.00 96.69 85 ALA A C 1
ATOM 666 O O . ALA A 1 85 ? -1.514 7.040 2.469 1.00 96.69 85 ALA A O 1
ATOM 667 N N . LEU A 1 86 ? -0.454 6.412 4.351 1.00 96.31 86 LEU A N 1
ATOM 668 C CA . LEU A 1 86 ? -1.570 6.740 5.242 1.00 96.31 86 LEU A CA 1
ATOM 669 C C . LEU A 1 86 ? -1.832 8.249 5.277 1.00 96.31 86 LEU A C 1
ATOM 671 O O . LEU A 1 86 ? -2.974 8.665 5.098 1.00 96.31 86 LEU A O 1
ATOM 675 N N . ILE A 1 87 ? -0.778 9.066 5.396 1.00 95.62 87 ILE A N 1
ATOM 676 C CA . ILE A 1 87 ? -0.879 10.534 5.317 1.00 95.62 87 ILE A CA 1
ATOM 677 C C . ILE A 1 87 ? -1.475 10.968 3.973 1.00 95.62 87 ILE A C 1
ATOM 679 O O . ILE A 1 87 ? -2.292 11.886 3.914 1.00 95.62 87 ILE A O 1
ATOM 683 N N . PHE A 1 88 ? -1.070 10.324 2.874 1.00 94.88 88 PHE A N 1
ATOM 684 C CA . PHE A 1 88 ? -1.608 10.608 1.546 1.00 94.88 88 PHE A CA 1
ATOM 685 C C . PHE A 1 88 ? -3.108 10.296 1.456 1.00 94.88 88 PHE A C 1
ATOM 687 O O . PHE A 1 88 ? -3.870 11.126 0.959 1.00 94.88 88 PHE A O 1
ATOM 694 N N . LEU A 1 89 ? -3.534 9.133 1.956 1.00 92.75 89 LEU A N 1
ATOM 695 C CA . LEU A 1 89 ? -4.938 8.718 1.966 1.00 92.75 89 LEU A CA 1
ATOM 696 C C . LEU A 1 89 ? -5.809 9.610 2.858 1.00 92.75 89 LEU A C 1
ATOM 698 O O . LEU A 1 89 ? -6.955 9.878 2.512 1.00 92.75 89 LEU A O 1
ATOM 702 N N . SER A 1 90 ? -5.272 10.104 3.974 1.00 90.69 90 SER A N 1
ATOM 703 C CA . SER A 1 90 ? -6.019 10.913 4.939 1.00 90.69 90 SER A CA 1
ATOM 704 C C . SER A 1 90 ? -6.093 12.402 4.587 1.00 90.69 90 SER A C 1
ATOM 706 O O . SER A 1 90 ? -6.596 13.181 5.391 1.00 90.69 90 SER A O 1
ATOM 708 N N . ARG A 1 91 ? -5.598 12.847 3.423 1.00 90.25 91 ARG A N 1
ATOM 709 C CA . ARG A 1 91 ? -5.522 14.284 3.075 1.00 90.25 91 ARG A CA 1
ATOM 710 C C . ARG A 1 91 ? -6.859 15.020 3.169 1.00 90.25 91 ARG A C 1
ATOM 712 O O . ARG A 1 91 ? -6.882 16.161 3.613 1.00 90.25 91 ARG A O 1
ATOM 719 N N . SER A 1 92 ? -7.954 14.378 2.766 1.00 84.88 92 SER A N 1
ATOM 720 C CA . SER A 1 92 ? -9.313 14.933 2.859 1.00 84.88 92 SER A CA 1
ATOM 721 C C . SER A 1 92 ? -10.064 14.513 4.129 1.00 84.88 92 SER A C 1
ATOM 723 O O . SER A 1 92 ? -11.177 14.971 4.358 1.00 84.88 92 SER A O 1
ATOM 725 N N . THR A 1 93 ? -9.475 13.643 4.951 1.00 85.69 93 THR A N 1
ATOM 726 C CA . THR A 1 93 ? -10.078 13.067 6.164 1.00 85.69 93 THR A CA 1
ATOM 727 C C . THR A 1 93 ? -9.022 12.949 7.265 1.00 85.69 93 THR A C 1
ATOM 729 O O . THR A 1 93 ? -8.749 11.860 7.773 1.00 85.69 93 THR A O 1
ATOM 732 N N . ALA A 1 94 ? -8.375 14.068 7.608 1.00 89.12 94 ALA A N 1
ATOM 733 C CA . ALA A 1 94 ? -7.209 14.075 8.499 1.00 89.12 94 ALA A CA 1
ATOM 734 C C . ALA A 1 94 ? -7.511 13.498 9.894 1.00 89.12 94 ALA A C 1
ATOM 736 O O . ALA A 1 94 ? -6.646 12.871 10.499 1.00 89.12 94 ALA A O 1
ATOM 737 N N . TYR A 1 95 ? -8.755 13.636 10.363 1.00 85.88 95 TYR A N 1
ATOM 738 C CA . TYR A 1 95 ? -9.226 13.071 11.630 1.00 85.88 95 TYR A CA 1
ATOM 739 C C . TYR A 1 95 ? -9.172 11.531 11.681 1.00 85.88 95 TYR A C 1
ATOM 741 O O . TYR A 1 95 ? -9.119 10.970 12.768 1.00 85.88 95 TYR A O 1
ATOM 749 N N . LEU A 1 96 ? -9.141 10.842 10.530 1.00 88.75 96 LEU A N 1
ATOM 750 C CA . LEU A 1 96 ? -9.020 9.378 10.458 1.00 88.75 96 LEU A CA 1
ATOM 751 C C . LEU A 1 96 ? -7.569 8.884 10.527 1.00 88.75 96 LEU A C 1
ATOM 753 O O . LEU A 1 96 ? -7.345 7.686 10.702 1.00 88.75 96 LEU A O 1
ATOM 757 N N . LEU A 1 97 ? -6.576 9.771 10.382 1.00 92.31 97 LEU A N 1
ATOM 758 C CA . LEU A 1 97 ? -5.166 9.379 10.346 1.00 92.31 97 LEU A CA 1
ATOM 759 C C . LEU A 1 97 ? -4.717 8.621 11.612 1.00 92.31 97 LEU A C 1
ATOM 761 O O . LEU A 1 97 ? -4.084 7.577 11.444 1.00 92.31 97 LEU A O 1
ATOM 765 N N . PRO A 1 98 ? -5.063 9.047 12.847 1.00 92.12 98 PRO A N 1
ATOM 766 C CA . PRO A 1 98 ? -4.690 8.300 14.048 1.00 92.12 98 PRO A CA 1
ATOM 767 C C . PRO A 1 98 ? -5.240 6.869 14.043 1.00 92.12 98 PRO A C 1
ATOM 769 O O . PRO A 1 98 ? -4.493 5.923 14.280 1.00 92.12 98 PRO A O 1
ATOM 772 N N . ALA A 1 99 ? -6.513 6.685 13.674 1.00 90.88 99 ALA A N 1
ATOM 773 C CA . ALA A 1 99 ? -7.132 5.362 13.594 1.00 90.88 99 ALA A CA 1
ATOM 774 C C . ALA A 1 99 ? -6.465 4.478 12.524 1.00 90.88 99 ALA A C 1
ATOM 776 O O . ALA A 1 99 ? -6.181 3.305 12.770 1.00 90.88 99 ALA A O 1
ATOM 777 N N . MET A 1 100 ? -6.133 5.043 11.356 1.00 93.44 100 MET A N 1
ATOM 778 C CA . MET A 1 100 ? -5.378 4.334 10.315 1.00 93.44 100 MET A CA 1
ATOM 779 C C . MET A 1 100 ? -3.985 3.900 10.798 1.00 93.44 100 MET A C 1
ATOM 781 O O . MET A 1 100 ? -3.547 2.786 10.504 1.00 93.44 100 MET A O 1
ATOM 785 N N . GLN A 1 101 ? -3.279 4.764 11.532 1.00 94.44 101 GLN A N 1
ATOM 786 C CA . GLN A 1 101 ? -1.958 4.462 12.088 1.00 94.44 101 GLN A CA 1
ATOM 787 C C . GLN A 1 101 ? -2.037 3.368 13.156 1.00 94.44 101 GLN A C 1
ATOM 789 O O . GLN A 1 101 ? -1.264 2.411 13.090 1.00 94.44 101 GLN A O 1
ATOM 794 N N . CYS A 1 102 ? -3.002 3.454 14.076 1.00 92.31 102 CYS A N 1
ATOM 795 C CA . CYS A 1 102 ? -3.265 2.415 15.073 1.00 92.31 102 CYS A CA 1
ATOM 796 C C . CYS A 1 102 ? -3.548 1.060 14.409 1.00 92.31 102 CYS A C 1
ATOM 798 O O . CYS A 1 102 ? -2.921 0.062 14.763 1.00 92.31 102 CYS A O 1
ATOM 800 N N . ALA A 1 103 ? -4.404 1.026 13.383 1.00 92.25 103 ALA A N 1
ATOM 801 C CA . ALA A 1 103 ? -4.695 -0.187 12.618 1.00 92.25 103 ALA A CA 1
ATOM 802 C C . ALA A 1 103 ? -3.444 -0.759 11.916 1.00 92.25 103 ALA A C 1
ATOM 804 O O . ALA A 1 103 ? -3.206 -1.970 11.919 1.00 92.25 103 ALA A O 1
ATOM 805 N N . ASN A 1 104 ? -2.593 0.101 11.346 1.00 94.56 104 ASN A N 1
ATOM 806 C CA . ASN A 1 104 ? -1.350 -0.340 10.712 1.00 94.56 104 ASN A CA 1
ATOM 807 C C . ASN A 1 104 ? -0.353 -0.929 11.726 1.00 94.56 104 ASN A C 1
ATOM 809 O O . ASN A 1 104 ? 0.230 -1.983 11.466 1.00 94.56 104 ASN A O 1
ATOM 813 N N . ILE A 1 105 ? -0.194 -0.292 12.892 1.00 93.75 105 ILE A N 1
ATOM 814 C CA . ILE A 1 105 ? 0.646 -0.783 13.999 1.00 93.75 105 ILE A CA 1
ATOM 815 C C . ILE A 1 105 ? 0.117 -2.126 14.518 1.00 93.75 105 ILE A C 1
ATOM 817 O O . ILE A 1 105 ? 0.892 -3.066 14.697 1.00 93.75 105 ILE A O 1
ATOM 821 N N . GLY A 1 106 ? -1.205 -2.245 14.674 1.00 91.81 106 GLY A N 1
ATOM 822 C CA . GLY A 1 106 ? -1.898 -3.479 15.051 1.00 91.81 106 GLY A CA 1
ATOM 823 C C . GLY A 1 106 ? -1.878 -4.574 13.979 1.00 91.81 106 GLY A C 1
ATOM 824 O O . GLY A 1 106 ? -2.408 -5.658 14.208 1.00 91.81 106 GLY A O 1
ATOM 825 N N . LYS A 1 107 ? -1.266 -4.324 12.810 1.00 91.88 107 LYS A N 1
ATOM 826 C CA . LYS A 1 107 ? -1.173 -5.252 11.668 1.00 91.88 107 LYS A CA 1
ATOM 827 C C . LYS A 1 107 ? -2.533 -5.732 11.142 1.00 91.88 107 LYS A C 1
ATOM 829 O O . LYS A 1 107 ? -2.607 -6.780 10.498 1.00 91.88 107 LYS A O 1
ATOM 834 N N . THR A 1 108 ? -3.597 -4.961 11.364 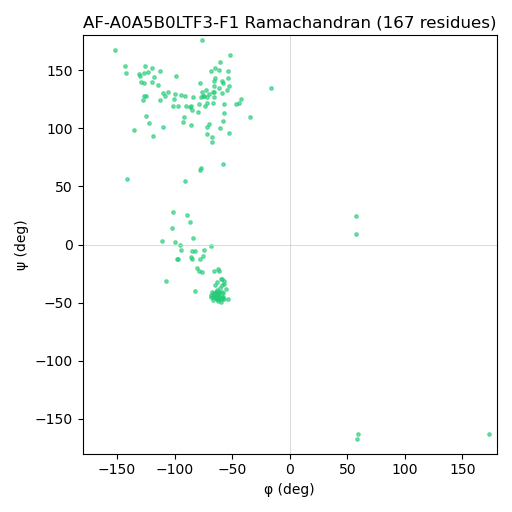1.00 92.44 108 THR A N 1
ATOM 835 C CA . THR A 1 108 ? -4.942 -5.267 10.850 1.00 92.44 108 THR A CA 1
ATOM 836 C C . THR A 1 108 ? -5.098 -4.855 9.384 1.00 92.44 108 THR A C 1
ATOM 838 O O . THR A 1 108 ? -5.933 -5.403 8.664 1.00 92.44 108 THR A O 1
ATOM 841 N N . ILE A 1 109 ? -4.236 -3.953 8.899 1.00 95.00 109 ILE A N 1
ATOM 842 C CA . ILE A 1 109 ? -4.146 -3.573 7.486 1.00 95.00 109 ILE A CA 1
ATOM 843 C C . ILE A 1 109 ? -3.236 -4.545 6.728 1.00 95.00 109 ILE A C 1
ATOM 845 O O . ILE A 1 109 ? -2.032 -4.640 6.975 1.00 95.00 109 ILE A O 1
ATOM 849 N N . SER A 1 110 ? -3.795 -5.227 5.730 1.00 95.50 110 SER A N 1
ATOM 850 C CA . SER A 1 110 ? -3.030 -6.003 4.755 1.00 95.50 110 SER A CA 1
ATOM 851 C C . SER A 1 110 ? -2.665 -5.150 3.544 1.00 95.50 110 SER A C 1
ATOM 853 O O . SER A 1 110 ? -3.530 -4.557 2.902 1.00 95.50 110 SER A O 1
ATOM 855 N N . TRP A 1 111 ? -1.376 -5.130 3.208 1.00 96.88 111 TRP A N 1
ATOM 856 C CA . TRP A 1 111 ? -0.834 -4.351 2.100 1.00 96.88 111 TRP A CA 1
ATOM 857 C C . TRP A 1 111 ? -0.612 -5.233 0.877 1.00 96.88 111 TRP A C 1
ATOM 859 O O . TRP A 1 111 ? 0.105 -6.232 0.946 1.00 96.88 111 TRP A O 1
ATOM 869 N N . PHE A 1 112 ? -1.197 -4.848 -0.252 1.00 96.00 112 PHE A N 1
ATOM 870 C CA . PHE A 1 112 ? -1.044 -5.533 -1.530 1.00 96.00 112 PHE A CA 1
ATOM 871 C C . PHE A 1 112 ? -0.432 -4.604 -2.563 1.00 96.00 112 PHE A C 1
ATOM 873 O O . PHE A 1 112 ? -0.822 -3.443 -2.645 1.00 96.00 112 PHE A O 1
ATOM 880 N N . ALA A 1 113 ? 0.476 -5.116 -3.385 1.00 96.31 113 ALA A N 1
ATOM 881 C CA . ALA A 1 113 ? 1.148 -4.343 -4.417 1.00 96.31 113 ALA A CA 1
ATOM 882 C C . ALA A 1 113 ? 1.061 -5.044 -5.775 1.00 96.31 113 ALA A C 1
ATOM 884 O O . ALA A 1 113 ? 1.165 -6.269 -5.868 1.00 96.31 113 ALA A O 1
ATOM 885 N N . SER A 1 114 ? 0.850 -4.274 -6.838 1.00 96.44 114 SER A N 1
ATOM 886 C CA . SER A 1 114 ? 0.725 -4.794 -8.200 1.00 96.44 114 SER A CA 1
ATOM 887 C C . SER A 1 114 ? 1.361 -3.867 -9.226 1.00 96.44 114 SER A C 1
ATOM 889 O O . SER A 1 114 ? 1.459 -2.658 -9.011 1.00 96.44 114 SER A O 1
ATOM 891 N N . ILE A 1 115 ? 1.783 -4.461 -10.338 1.00 95.19 115 ILE A N 1
ATOM 892 C CA . ILE A 1 115 ? 2.359 -3.788 -11.497 1.00 95.19 115 ILE A CA 1
ATOM 893 C C . ILE A 1 115 ? 1.527 -4.193 -12.717 1.00 95.19 115 ILE A C 1
ATOM 895 O O . ILE A 1 115 ? 1.301 -5.384 -12.965 1.00 95.19 115 ILE A O 1
ATOM 899 N N . GLY A 1 116 ? 1.053 -3.205 -13.470 1.00 91.50 116 GLY A N 1
ATOM 900 C CA . GLY A 1 116 ? 0.269 -3.392 -14.684 1.00 91.50 116 GLY A CA 1
ATOM 901 C C . GLY A 1 116 ? 1.001 -4.287 -15.681 1.00 91.50 116 GLY A C 1
ATOM 902 O O . GLY A 1 116 ? 2.190 -4.111 -15.927 1.00 91.50 116 GLY A O 1
ATOM 903 N N . ASN A 1 117 ? 0.287 -5.271 -16.230 1.00 84.94 117 ASN A N 1
ATOM 904 C CA . ASN A 1 117 ? 0.787 -6.225 -17.227 1.00 84.94 117 ASN A CA 1
ATOM 905 C C . ASN A 1 117 ? 2.017 -7.065 -16.813 1.00 84.94 117 ASN A C 1
ATOM 907 O O . ASN A 1 117 ? 2.541 -7.812 -17.636 1.00 84.94 117 ASN A O 1
ATOM 911 N N . HIS A 1 118 ? 2.447 -7.039 -15.546 1.00 89.31 118 HIS A N 1
ATOM 912 C CA . HIS A 1 118 ? 3.573 -7.852 -15.081 1.00 89.31 118 HIS A CA 1
ATOM 913 C C . HIS A 1 118 ? 3.147 -9.317 -14.847 1.00 89.31 118 HIS A C 1
ATOM 915 O O . HIS A 1 118 ? 2.092 -9.538 -14.255 1.00 89.31 118 HIS A O 1
ATOM 921 N N . PRO A 1 119 ? 3.946 -10.339 -15.224 1.00 84.94 119 PRO A N 1
ATOM 922 C CA . PRO A 1 119 ? 3.577 -11.753 -15.057 1.00 84.94 119 PRO A CA 1
ATOM 923 C C . PRO A 1 119 ? 3.409 -12.173 -13.587 1.00 84.94 119 PRO A C 1
ATOM 925 O O . PRO A 1 119 ? 2.411 -12.786 -13.231 1.00 84.94 119 PRO A O 1
ATOM 928 N N . LYS A 1 120 ? 4.358 -11.798 -12.717 1.00 84.69 120 LYS A N 1
ATOM 929 C CA . LYS A 1 120 ? 4.338 -12.119 -11.275 1.00 84.69 120 LYS A CA 1
ATOM 930 C C . LYS A 1 120 ? 3.476 -11.187 -10.406 1.00 84.69 120 LYS A C 1
ATOM 932 O O . LYS A 1 120 ? 2.821 -11.645 -9.481 1.00 84.69 120 LYS A O 1
ATOM 937 N N . TYR A 1 121 ? 3.488 -9.882 -10.677 1.00 85.44 121 TYR A N 1
ATOM 938 C CA . TYR A 1 121 ? 2.855 -8.852 -9.839 1.00 85.44 121 TYR A CA 1
ATOM 939 C C . TYR A 1 121 ? 1.511 -8.377 -10.410 1.00 85.44 121 TYR A C 1
ATOM 941 O O . TYR A 1 121 ? 1.127 -7.224 -10.219 1.00 85.44 121 TYR A O 1
ATOM 949 N N . ARG A 1 122 ? 0.812 -9.232 -11.162 1.00 82.25 122 ARG A N 1
ATOM 950 C CA . ARG A 1 122 ? -0.333 -8.818 -11.976 1.00 82.25 122 ARG A CA 1
ATOM 951 C C . ARG A 1 122 ? -1.515 -8.328 -11.129 1.00 82.25 122 ARG A C 1
ATOM 953 O O . ARG A 1 122 ? -1.876 -8.907 -10.103 1.00 82.25 122 ARG A O 1
ATOM 960 N N . SER A 1 123 ? -2.165 -7.277 -11.617 1.00 69.75 123 SER A N 1
ATOM 961 C CA . SER A 1 123 ? -3.535 -6.902 -11.242 1.00 69.75 123 SER A CA 1
ATOM 962 C C . SER A 1 123 ? -4.530 -8.027 -11.624 1.00 69.75 123 SER A C 1
ATOM 964 O O . SER A 1 123 ? -4.270 -8.732 -12.598 1.00 69.75 123 SER A O 1
ATOM 966 N N . PRO A 1 124 ? -5.656 -8.239 -10.915 1.00 68.19 124 PRO A N 1
ATOM 967 C CA . PRO A 1 124 ? -6.226 -7.407 -9.864 1.00 68.19 124 PRO A CA 1
ATOM 968 C C . PRO A 1 124 ? -5.968 -7.936 -8.462 1.00 68.19 124 PRO A C 1
ATOM 970 O O . PRO A 1 124 ? -6.631 -7.478 -7.547 1.00 68.19 124 PRO A O 1
ATOM 973 N N . HIS A 1 125 ? -5.059 -8.883 -8.237 1.00 70.88 125 HIS A N 1
ATOM 974 C CA . HIS A 1 125 ? -4.798 -9.409 -6.889 1.00 70.88 125 HIS A CA 1
ATOM 975 C C . HIS A 1 125 ? -3.454 -8.922 -6.330 1.00 70.88 125 HIS A C 1
ATOM 977 O O . HIS A 1 125 ? -3.378 -8.600 -5.144 1.00 70.88 125 HIS A O 1
ATOM 983 N N . GLY A 1 126 ? -2.454 -8.697 -7.191 1.00 87.38 126 GLY A N 1
ATOM 984 C CA . GLY A 1 126 ? -1.119 -8.297 -6.756 1.00 87.38 126 GLY A CA 1
ATOM 985 C C . GLY A 1 126 ? -0.492 -9.334 -5.824 1.00 87.38 126 GLY A C 1
ATOM 986 O O . GLY A 1 126 ? -0.949 -10.472 -5.741 1.00 87.38 126 GLY A O 1
ATOM 987 N N . ILE A 1 127 ? 0.548 -8.933 -5.101 1.00 93.62 127 ILE A N 1
ATOM 988 C CA . ILE A 1 127 ? 1.129 -9.735 -4.023 1.00 93.62 127 ILE A CA 1
ATOM 989 C C . ILE A 1 127 ? 0.897 -9.056 -2.682 1.00 93.62 127 ILE A C 1
ATOM 991 O O . ILE A 1 127 ? 0.873 -7.828 -2.609 1.00 93.62 127 ILE A O 1
ATOM 995 N N . ARG A 1 128 ? 0.777 -9.842 -1.612 1.00 95.44 128 ARG A N 1
ATOM 996 C CA . ARG A 1 128 ? 0.793 -9.306 -0.250 1.00 95.44 128 ARG A CA 1
ATOM 997 C C . ARG A 1 128 ? 2.231 -8.982 0.150 1.00 95.44 128 ARG A C 1
ATOM 999 O O . ARG A 1 128 ? 3.085 -9.860 0.077 1.00 95.44 128 ARG A O 1
ATOM 1006 N N . LEU A 1 129 ? 2.473 -7.757 0.602 1.00 96.12 129 LEU A N 1
ATOM 1007 C CA . LEU A 1 129 ? 3.743 -7.345 1.193 1.00 96.12 129 LEU A CA 1
ATOM 1008 C C . LEU A 1 129 ? 3.684 -7.589 2.704 1.00 96.12 129 LEU A C 1
ATOM 1010 O O . LEU A 1 129 ? 2.814 -7.044 3.386 1.00 96.12 129 LEU A O 1
ATOM 1014 N N . LYS A 1 130 ? 4.576 -8.432 3.229 1.00 94.25 130 LYS A N 1
ATOM 1015 C CA . LYS A 1 130 ? 4.630 -8.788 4.658 1.00 94.25 130 LYS A CA 1
ATOM 1016 C C . LYS A 1 130 ? 5.675 -7.990 5.437 1.00 94.25 130 LYS A C 1
ATOM 1018 O O . LYS A 1 130 ? 5.652 -8.013 6.665 1.00 94.25 130 LYS A O 1
ATOM 1023 N N . GLY A 1 131 ? 6.574 -7.283 4.754 1.00 95.00 131 GLY A N 1
ATOM 1024 C CA . GLY A 1 131 ? 7.582 -6.450 5.401 1.00 95.00 131 GLY A CA 1
ATOM 1025 C C . GLY A 1 131 ? 8.607 -5.858 4.438 1.00 95.00 131 GLY A C 1
ATOM 1026 O 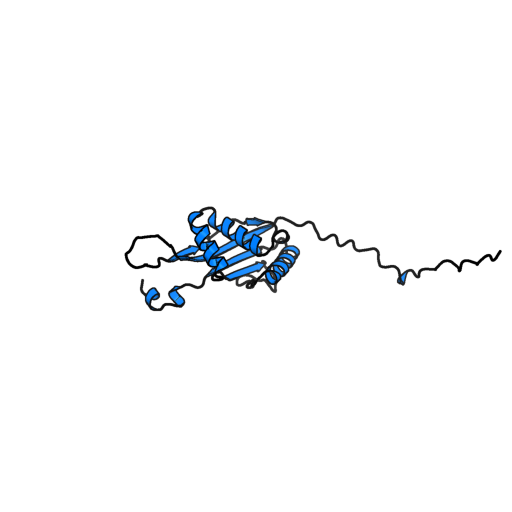O . GLY A 1 131 ? 8.416 -5.847 3.221 1.00 95.00 131 GLY A O 1
ATOM 1027 N N . GLN A 1 132 ? 9.722 -5.400 5.011 1.00 97.00 132 GLN A N 1
ATOM 1028 C CA . GLN A 1 132 ? 10.780 -4.658 4.319 1.00 97.00 132 GLN A CA 1
ATOM 1029 C C . GLN A 1 132 ? 11.317 -5.365 3.070 1.00 97.00 132 GLN A C 1
ATOM 1031 O O . GLN A 1 132 ? 11.460 -4.733 2.027 1.00 97.00 132 GLN A O 1
ATOM 1036 N N . LEU A 1 133 ? 11.618 -6.663 3.158 1.00 96.69 133 LEU A N 1
ATOM 1037 C CA . LEU A 1 133 ? 12.222 -7.399 2.042 1.00 96.69 133 LEU A CA 1
ATOM 1038 C C . LEU A 1 133 ? 11.274 -7.500 0.841 1.00 96.69 133 LEU A C 1
ATOM 1040 O O . LEU A 1 133 ? 11.698 -7.265 -0.289 1.00 96.69 133 LEU A O 1
ATOM 1044 N N . ASP A 1 134 ? 9.987 -7.767 1.086 1.00 96.50 134 ASP A N 1
ATOM 1045 C CA . ASP A 1 134 ? 8.972 -7.802 0.027 1.00 96.50 134 ASP A CA 1
ATOM 1046 C C . ASP A 1 134 ? 8.830 -6.431 -0.637 1.00 96.50 134 ASP A C 1
ATOM 1048 O O . ASP A 1 134 ? 8.745 -6.337 -1.862 1.00 96.50 134 ASP A O 1
ATOM 1052 N N . TYR A 1 135 ? 8.831 -5.365 0.169 1.00 96.94 135 TYR A N 1
ATOM 1053 C CA . TYR A 1 135 ? 8.738 -3.993 -0.315 1.00 96.94 135 TYR A CA 1
ATOM 1054 C C . TYR A 1 135 ? 9.941 -3.599 -1.182 1.00 96.94 135 TYR A C 1
ATOM 1056 O O . TYR A 1 135 ? 9.752 -3.081 -2.282 1.00 96.94 135 TYR A O 1
ATOM 1064 N N . LEU A 1 136 ? 11.169 -3.891 -0.741 1.00 95.75 136 LEU A N 1
ATOM 1065 C CA . LEU A 1 136 ? 12.381 -3.604 -1.514 1.00 95.75 136 LEU A CA 1
ATOM 1066 C C . LEU A 1 136 ? 12.409 -4.386 -2.832 1.00 95.75 136 LEU A C 1
ATOM 1068 O O . LEU A 1 136 ? 12.672 -3.806 -3.889 1.00 95.75 136 LEU A O 1
ATOM 1072 N N . ALA A 1 137 ? 12.082 -5.682 -2.788 1.00 94.44 137 ALA A N 1
ATOM 1073 C CA . ALA A 1 137 ? 11.999 -6.518 -3.981 1.00 94.44 137 ALA A CA 1
ATOM 1074 C C . ALA A 1 137 ? 10.938 -5.988 -4.958 1.00 94.44 137 ALA A C 1
ATOM 1076 O O . ALA A 1 137 ? 11.202 -5.851 -6.153 1.00 94.44 137 ALA A O 1
ATOM 1077 N N . PHE A 1 138 ? 9.756 -5.623 -4.453 1.00 95.38 138 PHE A N 1
ATOM 1078 C CA . PHE A 1 138 ? 8.710 -4.999 -5.257 1.00 95.38 138 PHE A CA 1
ATOM 1079 C C . PHE A 1 138 ? 9.173 -3.671 -5.867 1.00 95.38 138 PHE A C 1
ATOM 1081 O O . PHE A 1 138 ? 8.997 -3.460 -7.064 1.00 95.38 138 PHE A O 1
ATOM 1088 N N . GLY A 1 139 ? 9.798 -2.791 -5.080 1.00 94.44 139 GLY A N 1
ATOM 1089 C CA . GLY A 1 139 ? 10.288 -1.488 -5.531 1.00 94.44 139 GLY A CA 1
ATOM 1090 C C . GLY A 1 139 ? 11.338 -1.592 -6.640 1.00 94.44 139 GLY A C 1
ATOM 1091 O O . GLY A 1 139 ? 11.311 -0.807 -7.590 1.00 94.44 139 GLY A O 1
ATOM 1092 N N . ALA A 1 140 ? 12.226 -2.589 -6.576 1.00 93.50 140 ALA A N 1
ATOM 1093 C CA . ALA A 1 140 ? 13.177 -2.888 -7.647 1.00 93.50 140 ALA A CA 1
ATOM 1094 C C . ALA A 1 140 ? 12.474 -3.323 -8.944 1.00 93.50 140 ALA A C 1
ATOM 1096 O O . ALA A 1 140 ? 12.785 -2.807 -10.018 1.00 93.50 140 ALA A O 1
ATOM 1097 N N . VAL A 1 141 ? 11.477 -4.208 -8.851 1.00 93.75 141 VAL A N 1
ATOM 1098 C CA . VAL A 1 141 ? 10.716 -4.675 -10.021 1.00 93.75 141 VAL A CA 1
ATOM 1099 C C . VAL A 1 141 ? 9.848 -3.559 -10.610 1.00 93.75 141 VAL A C 1
ATOM 1101 O O . VAL A 1 141 ? 9.849 -3.355 -11.820 1.00 93.75 141 VAL A O 1
ATOM 1104 N N . ALA A 1 142 ? 9.159 -2.782 -9.773 1.00 93.50 142 ALA A N 1
ATOM 1105 C CA . ALA A 1 142 ? 8.370 -1.623 -10.193 1.00 93.50 142 ALA A CA 1
ATOM 1106 C C . ALA A 1 142 ? 9.237 -0.587 -10.917 1.00 93.50 142 ALA A C 1
ATOM 1108 O O . ALA A 1 142 ? 8.810 0.051 -11.882 1.00 93.50 142 ALA A O 1
ATOM 1109 N N . ARG A 1 143 ? 10.495 -0.451 -10.492 1.00 91.81 143 ARG A N 1
ATOM 1110 C CA . ARG A 1 143 ? 11.463 0.374 -11.195 1.00 91.81 143 ARG A CA 1
ATOM 1111 C C . ARG A 1 143 ? 11.858 -0.211 -12.553 1.00 91.81 143 ARG A C 1
ATOM 1113 O O . ARG A 1 143 ? 11.892 0.527 -13.533 1.00 91.81 143 ARG A O 1
ATOM 1120 N N . ALA A 1 144 ? 12.138 -1.500 -12.649 1.00 91.62 144 ALA A N 1
ATOM 1121 C CA . ALA A 1 144 ? 12.452 -2.103 -13.943 1.00 91.62 144 ALA A CA 1
ATOM 1122 C C . ALA A 1 144 ? 11.266 -2.023 -14.928 1.00 91.62 144 ALA A C 1
ATOM 1124 O O . ALA A 1 144 ? 11.470 -1.851 -16.122 1.00 91.62 144 ALA A O 1
ATOM 1125 N N . ALA A 1 145 ? 10.030 -2.086 -14.424 1.00 90.94 145 ALA A N 1
ATOM 1126 C CA . ALA A 1 145 ? 8.818 -2.167 -15.237 1.00 90.94 145 ALA A CA 1
ATOM 1127 C C . ALA A 1 145 ? 8.257 -0.820 -15.735 1.00 90.94 145 ALA A C 1
ATOM 1129 O O . ALA A 1 145 ? 7.280 -0.805 -16.479 1.00 90.94 145 ALA A O 1
ATOM 1130 N N . TYR A 1 146 ? 8.807 0.321 -15.323 1.00 88.56 146 TYR A N 1
ATOM 1131 C CA . TYR A 1 146 ? 8.284 1.627 -15.746 1.00 88.56 146 TYR A CA 1
ATOM 1132 C C . TYR A 1 146 ? 8.309 1.802 -17.273 1.00 88.56 146 TYR A C 1
ATOM 1134 O O . TYR A 1 146 ? 9.306 1.435 -17.895 1.00 88.56 146 TYR A O 1
ATOM 1142 N N . PRO A 1 147 ? 7.277 2.425 -17.873 1.00 91.00 147 PRO A N 1
ATOM 1143 C CA . PRO A 1 147 ? 6.209 3.210 -17.237 1.00 91.00 147 PRO A CA 1
ATOM 1144 C C . PRO A 1 147 ? 4.964 2.418 -16.810 1.00 91.00 147 PRO A C 1
ATOM 1146 O O . PRO A 1 147 ? 3.887 3.002 -16.712 1.00 91.00 147 PRO A O 1
ATOM 1149 N N . ALA A 1 148 ? 5.079 1.114 -16.536 1.00 91.75 148 ALA A N 1
ATOM 1150 C CA . ALA A 1 148 ? 3.952 0.325 -16.052 1.00 91.75 148 ALA A CA 1
ATOM 1151 C C . ALA A 1 148 ? 3.289 0.930 -14.805 1.00 91.75 148 ALA A C 1
ATOM 1153 O O . ALA A 1 148 ? 3.941 1.462 -13.903 1.00 91.75 148 ALA A O 1
ATOM 1154 N N . GLU A 1 149 ? 1.966 0.796 -14.757 1.00 92.69 149 GLU A N 1
ATOM 1155 C CA . GLU A 1 149 ? 1.136 1.279 -13.663 1.00 92.69 149 GLU A CA 1
ATOM 1156 C C . GLU A 1 149 ? 1.445 0.520 -12.367 1.00 92.69 149 GLU A C 1
A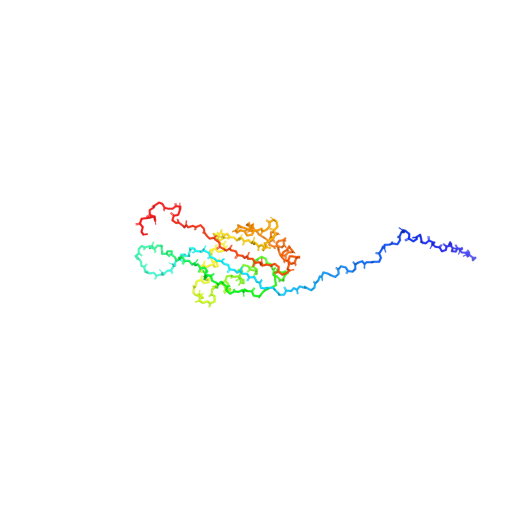TOM 1158 O O . GLU A 1 149 ? 1.383 -0.707 -12.330 1.00 92.69 149 GLU A O 1
ATOM 1163 N N . VAL A 1 150 ? 1.739 1.241 -11.286 1.00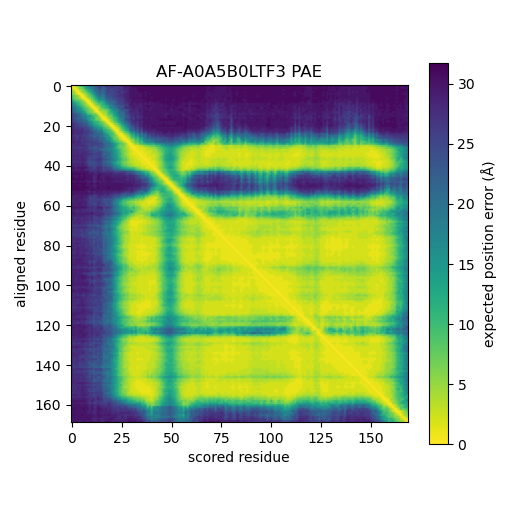 95.00 150 VAL A N 1
ATOM 1164 C CA . VAL A 1 150 ? 1.996 0.657 -9.964 1.00 95.00 150 VAL A CA 1
ATOM 1165 C C . VAL A 1 150 ? 0.818 0.960 -9.045 1.00 95.00 150 VAL A C 1
ATOM 1167 O O . VAL A 1 150 ? 0.433 2.123 -8.898 1.00 95.00 150 VAL A O 1
ATOM 1170 N N . LYS A 1 151 ? 0.256 -0.069 -8.400 1.00 95.50 151 LYS A N 1
ATOM 1171 C CA . LYS A 1 151 ? -0.851 0.084 -7.441 1.00 95.50 151 LYS A CA 1
ATOM 1172 C C . LYS A 1 151 ? -0.537 -0.558 -6.106 1.00 95.50 151 LYS A C 1
ATOM 1174 O O . LYS A 1 151 ? -0.074 -1.698 -6.071 1.00 95.50 151 LYS A O 1
ATOM 1179 N N . PHE A 1 152 ? -0.909 0.132 -5.039 1.00 95.75 152 PHE A N 1
ATOM 1180 C CA . PHE A 1 152 ? -0.967 -0.386 -3.682 1.00 95.75 152 PHE A CA 1
ATOM 1181 C C . PHE A 1 152 ? -2.412 -0.401 -3.194 1.00 95.75 152 PHE A C 1
ATOM 1183 O O . PHE A 1 152 ? -3.160 0.549 -3.418 1.00 95.75 152 PHE A O 1
ATOM 1190 N N . ARG A 1 153 ? -2.805 -1.483 -2.525 1.00 94.94 153 ARG A N 1
ATOM 1191 C CA . ARG A 1 153 ? -4.119 -1.637 -1.901 1.00 94.94 153 ARG A CA 1
ATOM 1192 C C . ARG A 1 153 ? -3.973 -2.006 -0.442 1.00 94.94 153 ARG A C 1
ATOM 1194 O O . ARG A 1 153 ? -3.295 -2.977 -0.117 1.00 94.94 153 ARG A O 1
ATOM 1201 N N . LEU A 1 154 ? -4.638 -1.239 0.403 1.00 95.38 154 LEU A N 1
ATOM 1202 C CA . LEU A 1 154 ? -4.737 -1.470 1.833 1.00 95.38 154 LEU A CA 1
ATOM 1203 C C . LEU A 1 154 ? -6.105 -2.087 2.102 1.00 95.38 154 LEU A C 1
ATOM 1205 O O . LEU A 1 154 ? -7.126 -1.486 1.774 1.00 95.38 154 LEU A O 1
ATOM 1209 N N . ILE A 1 155 ? -6.124 -3.294 2.652 1.00 93.81 155 ILE A N 1
ATOM 1210 C CA . ILE A 1 155 ? -7.358 -4.039 2.900 1.00 93.81 155 ILE A CA 1
ATOM 1211 C C . ILE A 1 155 ? -7.381 -4.466 4.360 1.00 93.81 155 ILE A C 1
ATOM 1213 O O . ILE A 1 155 ? -6.459 -5.140 4.821 1.00 93.81 155 ILE A O 1
ATOM 1217 N N . MET A 1 156 ? -8.442 -4.099 5.066 1.00 93.31 156 MET A N 1
ATOM 1218 C CA . MET A 1 156 ? -8.801 -4.690 6.351 1.00 93.31 156 MET A CA 1
ATOM 1219 C C . MET A 1 156 ? -9.880 -5.746 6.130 1.00 93.31 156 MET A C 1
ATOM 1221 O O . MET A 1 156 ? -10.724 -5.599 5.243 1.00 93.31 156 MET A O 1
ATOM 1225 N N . LYS A 1 157 ? -9.836 -6.817 6.925 1.00 87.56 157 LYS A N 1
ATOM 1226 C CA . LYS A 1 157 ? -10.952 -7.761 7.000 1.00 87.56 157 LYS A CA 1
ATOM 1227 C C . LYS A 1 157 ? -12.157 -7.031 7.599 1.00 87.56 157 LYS A C 1
ATOM 1229 O O . LYS A 1 157 ? -11.971 -6.168 8.455 1.00 87.56 157 LYS A O 1
ATOM 1234 N N . ASP A 1 158 ? -13.354 -7.347 7.119 1.00 80.75 158 ASP A N 1
ATOM 1235 C CA . ASP A 1 158 ? -14.573 -6.796 7.700 1.00 80.75 158 ASP A CA 1
ATOM 1236 C C . ASP A 1 158 ? -14.728 -7.355 9.126 1.00 80.75 158 ASP A C 1
ATOM 1238 O O . ASP A 1 158 ? -14.759 -8.578 9.285 1.00 80.75 158 ASP A O 1
ATOM 1242 N N . PRO A 1 159 ? -14.791 -6.510 10.168 1.00 74.19 159 PRO A N 1
ATOM 1243 C CA . PRO A 1 159 ? -14.927 -6.980 11.546 1.00 74.19 159 PRO A CA 1
ATOM 1244 C C . PRO A 1 159 ? -16.224 -7.777 11.768 1.00 74.19 159 PRO A C 1
ATOM 1246 O O . PRO A 1 159 ? -16.274 -8.634 12.642 1.00 74.19 159 PRO A O 1
ATOM 1249 N N . ARG A 1 160 ? -17.247 -7.577 10.926 1.00 69.56 160 ARG A N 1
ATOM 1250 C CA . ARG A 1 160 ? -18.531 -8.300 10.975 1.00 69.56 160 ARG A CA 1
ATOM 1251 C C . ARG A 1 160 ? -18.442 -9.731 10.435 1.00 69.56 160 ARG A C 1
ATOM 1253 O O . ARG A 1 160 ? -19.391 -10.501 10.549 1.00 69.56 160 ARG A O 1
ATOM 1260 N N . ASP A 1 161 ? -17.326 -10.102 9.808 1.00 70.19 161 ASP A N 1
ATOM 1261 C CA . ASP A 1 161 ? -17.094 -11.493 9.409 1.00 70.19 161 ASP A CA 1
ATOM 1262 C C . ASP A 1 161 ? -16.692 -12.372 10.599 1.00 70.19 161 ASP A C 1
ATOM 1264 O O . ASP A 1 161 ? -16.880 -13.587 10.534 1.00 70.19 161 ASP A O 1
ATOM 1268 N N . ASP A 1 162 ? -16.148 -11.772 11.662 1.00 64.50 162 ASP A N 1
ATOM 1269 C CA . ASP A 1 162 ? -15.703 -12.468 12.875 1.00 64.50 162 ASP A CA 1
ATOM 1270 C C . ASP A 1 162 ? -16.745 -12.439 14.006 1.00 64.50 162 ASP A C 1
ATOM 1272 O O . ASP A 1 162 ? -16.636 -13.225 14.945 1.00 64.50 162 ASP A O 1
ATOM 1276 N N . ASP A 1 163 ? -17.779 -11.601 13.884 1.00 55.62 163 ASP A N 1
ATOM 1277 C CA . ASP A 1 163 ? -18.867 -11.472 14.854 1.00 55.62 163 ASP A CA 1
ATOM 1278 C C . ASP A 1 163 ? -20.241 -11.689 14.175 1.00 55.62 163 ASP A C 1
ATOM 1280 O O . ASP A 1 163 ? -20.663 -10.869 13.349 1.00 55.62 163 ASP A O 1
ATOM 1284 N N . PRO A 1 164 ? -20.950 -12.799 14.468 1.00 54.78 164 PRO A N 1
ATOM 1285 C CA . PRO A 1 164 ? -22.251 -13.090 13.871 1.00 54.78 164 PRO A CA 1
ATOM 1286 C C . PRO A 1 164 ? -23.349 -12.096 14.283 1.00 54.78 164 PRO A C 1
ATOM 1288 O O . PRO A 1 164 ? -24.303 -11.933 13.518 1.00 54.78 164 PRO A O 1
ATOM 1291 N N . ASP A 1 165 ? -23.210 -11.404 15.416 1.00 56.12 165 ASP A N 1
ATOM 1292 C CA . ASP A 1 165 ? -24.235 -10.492 15.940 1.00 56.12 165 ASP A CA 1
ATOM 1293 C C . ASP A 1 165 ? -24.224 -9.136 15.209 1.00 56.12 165 ASP A C 1
ATOM 1295 O O . ASP A 1 165 ? -25.246 -8.459 15.091 1.00 56.12 165 ASP A O 1
ATOM 1299 N N . LEU A 1 166 ? -23.094 -8.779 14.592 1.00 52.12 166 LEU A N 1
ATOM 1300 C CA . LEU A 1 166 ? -22.919 -7.563 13.792 1.00 52.12 166 LEU A CA 1
ATOM 1301 C C . LEU A 1 166 ? -23.429 -7.675 12.339 1.00 52.12 166 LEU A C 1
ATOM 1303 O O . LEU A 1 166 ? -23.425 -6.683 11.604 1.00 52.12 166 LEU A O 1
ATOM 1307 N N . LYS A 1 167 ? -23.875 -8.858 11.889 1.00 47.62 167 LYS A N 1
ATOM 1308 C CA . LYS A 1 167 ? -24.453 -9.047 10.540 1.00 47.62 167 LYS A CA 1
ATOM 1309 C C . LYS A 1 167 ? -25.898 -8.558 10.410 1.00 47.62 167 LYS A C 1
ATOM 1311 O O . LYS A 1 167 ? -26.392 -8.470 9.288 1.00 47.62 167 LYS A O 1
ATOM 1316 N N . ALA A 1 168 ? -26.567 -8.269 11.525 1.00 42.59 168 ALA A N 1
ATOM 1317 C CA . ALA A 1 168 ? -27.999 -7.979 11.566 1.00 42.59 168 ALA A CA 1
ATOM 1318 C C . ALA A 1 168 ? -28.366 -6.480 11.620 1.00 42.59 168 ALA A C 1
ATOM 1320 O O . ALA A 1 168 ? -29.554 -6.175 11.710 1.00 42.59 168 ALA A O 1
ATOM 1321 N N . SER A 1 169 ? -27.392 -5.557 11.574 1.00 41.19 169 SER A N 1
ATOM 1322 C CA . SER A 1 169 ? -27.632 -4.096 11.584 1.00 41.19 169 SER A CA 1
ATOM 1323 C C . SER A 1 169 ? -27.431 -3.427 10.228 1.00 41.19 169 SER A C 1
ATOM 1325 O O . SER A 1 169 ? -26.401 -3.706 9.568 1.00 41.19 169 SER A O 1
#

Radius of gyration: 26.14 Å; Cα contacts (8 Å, |Δi|>4): 203; chains: 1; bounding box: 106×28×54 Å

Sequence (169 aa):
MDVIPRPAAYVLCPETQPDEAVTTTPPPSRMAPITIQCLLFLENDHNLGPLEPIVQWTKVTSPSVPTPWKTNLQSMDWKQFQDGALIFLSRSTAYLLPAMQCANIGKTISWFASIGNHPKYRSPHGIRLKGQLDYLAFGAVARAAYPAEVKFRLIMKDPRDDDPDLKAS

Foldseek 3Di:
DDDDDDDDDPPDDPVPDDDPDPPPPPPDQAWAWAFEWEFDWFFDPPVPPDPDPPGDTDTDTADPDTDTDTDGLQVDFPVRVQLVSLCVSCVVPVVCSVRSVVCVVVVQKWKFKAWDPDPQQYPDGGDTDPGRVSSNVRSVVNVVRPPTHMYMYIYGDDPCVVPVVVVPD

Organism: NCBI:txid56615

pLDDT: mean 79.35, std 18.72, range [39.38, 97.94]

Secondary structure (DSSP, 8-state):
---PPPPP-----GGGS--------PPPP--EEEEEEEEEEEEE----TTS----EEEEEE--SSPPPEEE-GGGS-HHHHHHHHHHHHGGG-GGGHHHHHHHHHTT-EEEEEEETT-SSS-TTT-EEE-SHHHHHHHHHHHHHTTTS-EEEEEEEPPGGGT-GGGGG-

Solvent-accessible surface area (backbone atoms only — not comparable to full-atom values): 10432 Å² total; per-residue (Å²): 138,88,82,81,79,80,82,76,82,81,80,76,57,78,90,72,54,77,73,77,72,79,76,72,67,73,72,82,89,58,77,41,68,29,36,66,42,42,39,40,67,37,70,52,87,69,87,67,70,96,57,76,88,72,82,43,71,44,80,45,67,54,62,97,77,60,74,60,50,75,42,41,65,83,82,43,57,52,65,58,45,51,54,52,50,48,55,61,71,18,69,92,43,60,86,51,37,64,48,54,50,52,36,50,76,70,60,52,49,45,42,26,40,24,30,51,91,35,90,86,31,27,68,96,69,33,40,77,49,88,48,54,68,50,45,53,56,48,37,54,51,56,59,72,50,56,90,45,52,35,39,37,38,38,38,38,73,65,71,50,81,80,3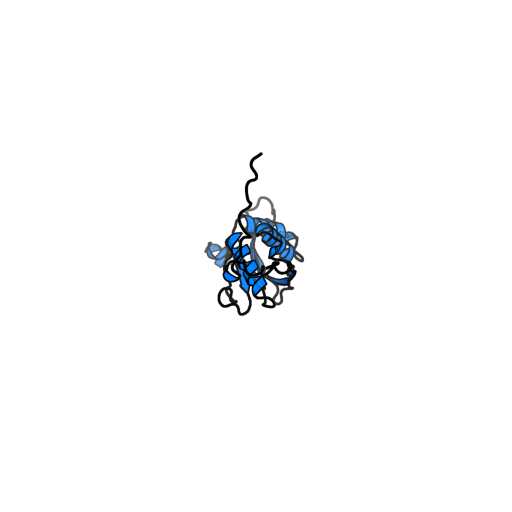3,82,79,59,68,80,115

Nearest PDB structures (foldseek):
  2byf-assembly1_A  TM=4.238E-01  e=2.789E-01  Homo sapiens
  6yxx-assembly1_ED  TM=1.567E-01  e=3.596E-01  Trypanosoma brucei brucei
  6yxy-assembly1_ED  TM=1.546E-01  e=7.710E-01  Trypanosoma brucei brucei
  6c9r-assembly1_B  TM=2.350E-01  e=5.894E+00  Mycobacterium tuberculosis